Protein AF-A0A0E9X0C7-F1 (afdb_monomer_lite)

Radius of gyration: 14.48 Å; chains: 1; bounding box: 41×19×36 Å

Foldseek 3Di:
DPDDLCVLLVHDDPDDPVCCCVDPVSVCCSVVVSVLVVCLVVQCVVCVVVVVVPPRVVVSVVSVVD

Sequence (66 aa):
MKKDEAEVLGFVPQKDIVYNKLLPYADKLDEESNDILGQIKGNLGRAVQLRELWPGVLFWTRKLST

Structure (mmCIF, N/CA/C/O backbone):
data_AF-A0A0E9X0C7-F1
#
_entry.id   AF-A0A0E9X0C7-F1
#
loop_
_atom_site.group_PDB
_atom_site.id
_atom_site.type_symbol
_atom_site.label_atom_id
_atom_site.label_alt_id
_atom_site.label_comp_id
_atom_site.label_asym_id
_atom_site.label_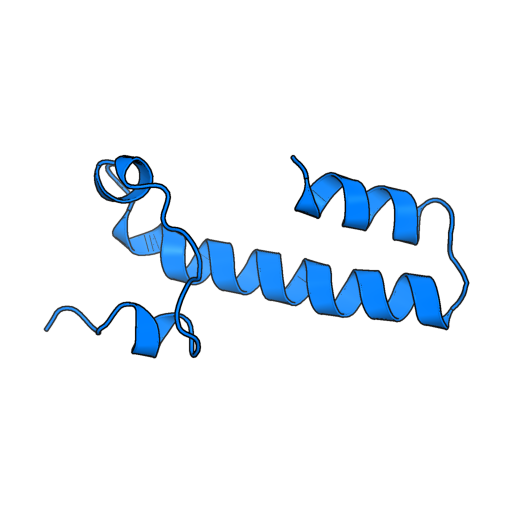entity_id
_atom_site.label_seq_id
_atom_site.pdbx_PDB_ins_code
_atom_site.Cartn_x
_atom_site.Cartn_y
_atom_site.Cartn_z
_atom_site.occupancy
_atom_site.B_iso_or_equiv
_atom_site.auth_seq_id
_atom_site.auth_comp_id
_atom_site.auth_asym_id
_atom_site.auth_atom_id
_atom_site.pdbx_PDB_model_num
ATOM 1 N N . MET A 1 1 ? -26.204 0.908 7.375 1.00 41.41 1 MET A N 1
ATOM 2 C CA . MET A 1 1 ? -25.717 -0.476 7.197 1.00 41.41 1 MET A CA 1
ATOM 3 C C . MET A 1 1 ? -24.210 -0.385 7.067 1.00 41.41 1 MET A C 1
ATOM 5 O O . MET A 1 1 ? -23.773 0.406 6.240 1.00 41.41 1 MET A O 1
ATOM 9 N N . LYS A 1 2 ? -23.425 -1.066 7.913 1.00 50.09 2 LYS A N 1
ATOM 10 C CA . LYS A 1 2 ? -21.983 -1.186 7.650 1.00 50.09 2 LYS A CA 1
ATOM 11 C C . LYS A 1 2 ? -21.861 -1.969 6.341 1.00 50.09 2 LYS A C 1
ATOM 13 O O . LYS A 1 2 ? -22.440 -3.047 6.267 1.00 50.09 2 LYS A O 1
ATOM 18 N N . LYS A 1 3 ? -21.252 -1.380 5.310 1.00 60.72 3 LYS A N 1
ATOM 19 C CA . LYS A 1 3 ? -20.879 -2.137 4.112 1.00 60.72 3 LYS A CA 1
ATOM 20 C C . LYS A 1 3 ? -19.868 -3.191 4.534 1.00 60.72 3 LYS A C 1
ATOM 22 O O . LYS A 1 3 ? -19.054 -2.923 5.420 1.00 60.72 3 LYS A O 1
ATOM 27 N N . ASP A 1 4 ? -19.954 -4.369 3.942 1.00 75.69 4 ASP A N 1
ATOM 28 C CA . ASP A 1 4 ? -18.983 -5.418 4.214 1.00 75.69 4 ASP A CA 1
ATOM 29 C C . ASP A 1 4 ? -17.608 -4.944 3.710 1.00 75.69 4 ASP A C 1
ATOM 31 O O . ASP A 1 4 ? -17.510 -4.406 2.609 1.00 75.69 4 ASP A O 1
ATOM 35 N N . GLU A 1 5 ? -16.542 -5.113 4.501 1.00 75.12 5 GLU A N 1
ATOM 36 C CA . GLU A 1 5 ? -15.173 -4.664 4.151 1.00 75.12 5 GLU A CA 1
ATOM 37 C C . GLU A 1 5 ? -14.754 -5.182 2.758 1.00 75.12 5 GLU A C 1
ATOM 39 O O . GLU A 1 5 ? -14.141 -4.473 1.962 1.00 75.12 5 GLU A O 1
ATOM 44 N N . ALA A 1 6 ? -15.188 -6.396 2.405 1.00 79.31 6 ALA A N 1
ATOM 45 C CA . ALA A 1 6 ? -14.967 -6.993 1.090 1.00 79.31 6 ALA A CA 1
ATOM 46 C C . ALA A 1 6 ? -15.686 -6.259 -0.061 1.00 79.31 6 ALA A C 1
ATOM 48 O O . ALA A 1 6 ? -15.187 -6.257 -1.185 1.00 79.31 6 ALA A O 1
ATOM 49 N N . GLU A 1 7 ? -16.837 -5.632 0.197 1.00 84.50 7 GLU A N 1
ATOM 50 C CA . GLU A 1 7 ? -17.572 -4.830 -0.790 1.00 84.50 7 GLU A CA 1
ATOM 51 C C . GLU A 1 7 ? -16.841 -3.512 -1.079 1.00 84.50 7 GLU A C 1
ATOM 53 O O . GLU A 1 7 ? -16.764 -3.090 -2.231 1.00 84.50 7 GLU A O 1
ATOM 58 N N . VAL A 1 8 ? -16.268 -2.882 -0.046 1.00 84.56 8 VAL A N 1
ATOM 59 C CA . VAL A 1 8 ? -15.509 -1.626 -0.182 1.00 84.56 8 VAL A CA 1
ATOM 60 C C . VAL A 1 8 ? -14.171 -1.865 -0.881 1.00 84.56 8 VAL A C 1
ATOM 62 O O . VAL A 1 8 ? -13.799 -1.124 -1.790 1.00 84.56 8 VAL A O 1
ATOM 65 N N . LEU A 1 9 ? -13.457 -2.919 -0.484 1.00 88.06 9 LEU A N 1
ATOM 66 C CA . LEU A 1 9 ? -12.139 -3.236 -1.030 1.00 88.06 9 LEU A CA 1
ATOM 67 C C . LEU A 1 9 ? -12.219 -3.894 -2.415 1.00 88.06 9 LEU A C 1
ATOM 69 O O . LEU A 1 9 ? -11.295 -3.767 -3.217 1.00 88.06 9 LEU A O 1
ATOM 73 N N . GLY A 1 10 ? -13.309 -4.606 -2.719 1.00 91.25 10 GLY A N 1
ATOM 74 C CA . GLY A 1 10 ? -13.457 -5.383 -3.955 1.00 91.25 10 GLY A CA 1
ATOM 75 C C . GLY A 1 10 ? -12.585 -6.647 -3.999 1.00 91.25 10 GLY A C 1
ATOM 76 O O . GLY A 1 10 ? -12.471 -7.292 -5.041 1.00 91.25 10 GLY A O 1
ATOM 77 N N . PHE A 1 11 ? -11.953 -7.006 -2.880 1.00 91.31 11 PHE A N 1
ATOM 78 C CA . PHE A 1 11 ? -11.184 -8.233 -2.688 1.00 91.31 11 PHE A CA 1
ATOM 79 C C . PHE A 1 11 ? -11.229 -8.661 -1.216 1.00 91.31 11 PHE A C 1
ATOM 81 O O . PHE A 1 11 ? -11.597 -7.880 -0.342 1.00 91.31 11 PHE A O 1
ATOM 88 N N . VAL A 1 12 ? -10.832 -9.906 -0.939 1.00 91.69 12 VAL A N 1
ATOM 89 C CA . VAL A 1 12 ? -10.694 -10.419 0.432 1.00 91.69 12 VAL A CA 1
ATOM 90 C C . VAL A 1 12 ? -9.260 -10.175 0.917 1.00 91.69 12 VAL A C 1
ATOM 92 O O . VAL A 1 12 ? -8.329 -10.718 0.309 1.00 91.69 12 VAL A O 1
ATOM 95 N N . PRO A 1 13 ? -9.044 -9.378 1.980 1.00 91.50 13 PRO A N 1
ATOM 96 C CA . PRO A 1 13 ? -7.717 -9.182 2.557 1.00 91.50 13 PRO A CA 1
ATOM 97 C C . PRO A 1 13 ? -7.099 -10.498 3.035 1.00 91.50 13 PRO A C 1
ATOM 99 O O . PRO A 1 13 ? -7.760 -11.326 3.655 1.00 91.50 13 PRO A O 1
ATOM 102 N N . GLN A 1 14 ? -5.804 -10.691 2.773 1.00 91.12 14 GLN A N 1
ATOM 103 C CA . GLN A 1 14 ? -5.089 -11.895 3.214 1.00 91.12 14 GLN A CA 1
ATOM 104 C C . GLN A 1 14 ? -4.727 -11.845 4.707 1.00 91.12 14 GLN A C 1
ATOM 106 O O . GLN A 1 14 ? -4.701 -12.877 5.377 1.00 91.12 14 GLN A O 1
ATOM 111 N N . LYS A 1 15 ? -4.396 -10.653 5.221 1.00 88.56 15 LYS A N 1
ATOM 112 C CA . LYS A 1 15 ? -3.998 -10.428 6.613 1.00 88.56 15 LYS A CA 1
ATOM 113 C C . LYS A 1 15 ? -4.409 -9.031 7.060 1.00 88.56 15 LYS A C 1
ATOM 115 O O . LYS A 1 15 ? -3.882 -8.048 6.548 1.00 88.56 15 LYS A O 1
ATOM 120 N N . ASP A 1 16 ? -5.262 -8.976 8.073 1.00 85.88 16 ASP A N 1
ATOM 121 C CA . ASP A 1 16 ? -5.675 -7.724 8.700 1.00 85.88 16 ASP A CA 1
ATOM 122 C C . ASP A 1 16 ? -4.723 -7.290 9.818 1.00 85.88 16 ASP 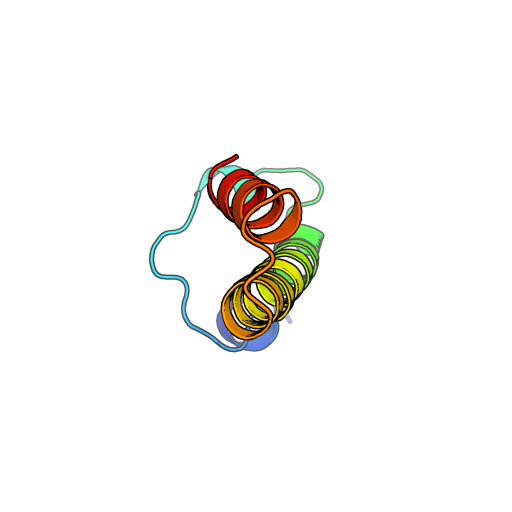A C 1
ATOM 124 O O . ASP A 1 16 ? -4.228 -8.097 10.613 1.00 85.88 16 ASP A O 1
ATOM 128 N N . ILE A 1 17 ? -4.527 -5.975 9.926 1.00 92.31 17 ILE A N 1
ATOM 129 C CA . ILE A 1 17 ? -3.939 -5.338 11.105 1.00 92.31 17 ILE A CA 1
ATOM 130 C C . ILE A 1 17 ? -5.097 -4.974 12.034 1.00 92.31 17 ILE A C 1
ATOM 132 O O . ILE A 1 17 ? -5.719 -3.926 11.888 1.00 92.31 17 ILE A O 1
ATOM 136 N N . VAL A 1 18 ? -5.388 -5.846 13.002 1.00 93.50 18 VAL A N 1
ATOM 137 C CA . VAL A 1 18 ? -6.551 -5.724 13.908 1.00 93.50 18 VAL A CA 1
ATOM 138 C C . VAL A 1 18 ? -6.636 -4.345 14.578 1.00 93.50 18 VAL A C 1
ATOM 140 O O . VAL A 1 18 ? -7.724 -3.805 14.758 1.00 93.50 18 VAL A O 1
ATOM 143 N N . TYR A 1 19 ? -5.490 -3.742 14.896 1.00 95.31 19 TYR A N 1
ATOM 144 C CA . TYR A 1 19 ? -5.412 -2.439 15.557 1.00 95.31 19 TYR A CA 1
ATOM 145 C C . TYR A 1 19 ? -5.900 -1.267 14.700 1.00 95.31 19 TYR A C 1
ATOM 147 O O . TYR A 1 19 ? -6.340 -0.267 15.260 1.00 95.31 19 TYR A O 1
ATOM 155 N N . ASN A 1 20 ? -5.899 -1.390 13.370 1.00 94.25 20 ASN A N 1
ATOM 156 C CA . ASN A 1 20 ? -6.407 -0.339 12.488 1.00 94.25 20 ASN A CA 1
ATOM 157 C C . ASN A 1 20 ? -7.900 -0.079 12.734 1.00 94.25 20 ASN A C 1
ATOM 159 O O . ASN A 1 20 ? -8.342 1.064 12.677 1.00 94.25 20 ASN A O 1
ATOM 163 N N . LYS A 1 21 ? -8.655 -1.115 13.129 1.00 91.62 21 LYS A N 1
ATOM 164 C CA . LYS A 1 21 ? -10.085 -1.014 13.469 1.00 91.62 21 LYS A CA 1
ATOM 165 C C . LYS A 1 21 ? -10.344 -0.254 14.780 1.00 91.62 21 LYS A C 1
ATOM 167 O O . LYS A 1 21 ? -11.484 0.101 15.058 1.00 91.62 21 LYS A O 1
ATOM 172 N N . LEU A 1 22 ? -9.306 -0.018 15.590 1.00 95.94 22 LEU A N 1
ATOM 173 C CA . LEU A 1 22 ? -9.387 0.718 16.859 1.00 95.94 22 LEU A CA 1
ATOM 174 C C . LEU A 1 22 ? -9.066 2.210 16.704 1.00 95.94 22 LEU A C 1
ATOM 176 O O . LEU A 1 22 ? -9.166 2.963 17.673 1.00 95.94 22 LEU A O 1
ATOM 180 N N . LEU A 1 23 ? -8.648 2.643 15.513 1.00 95.62 23 LEU A N 1
ATOM 181 C CA . LEU A 1 23 ? -8.322 4.040 15.265 1.00 95.62 23 LEU A CA 1
ATOM 182 C C . LEU A 1 23 ? -9.604 4.890 15.195 1.00 95.62 23 LEU A C 1
ATOM 184 O O . LEU A 1 23 ? -10.614 4.427 14.665 1.00 95.62 23 LEU A O 1
ATOM 188 N N . PRO A 1 24 ? -9.577 6.159 15.652 1.00 97.31 24 PRO A N 1
ATOM 189 C CA . PRO A 1 24 ? -10.745 7.048 15.594 1.00 97.31 24 PRO A CA 1
ATOM 190 C C . PRO A 1 24 ? -11.301 7.302 14.185 1.00 97.31 24 PRO A C 1
ATOM 192 O O . PRO A 1 24 ? -12.419 7.783 14.056 1.00 97.31 24 PRO A O 1
ATOM 195 N N . TYR A 1 25 ? -10.507 7.018 13.151 1.00 95.38 25 TYR A N 1
ATOM 196 C CA . TYR A 1 25 ? -10.820 7.222 11.734 1.00 95.38 25 TYR A CA 1
ATOM 197 C C . TYR A 1 25 ? -10.777 5.907 10.939 1.00 95.38 25 TYR A C 1
ATOM 199 O O . TYR A 1 25 ? -10.510 5.908 9.738 1.00 95.38 25 TYR A O 1
ATOM 207 N N . ALA A 1 26 ? -10.999 4.773 11.614 1.00 94.06 26 ALA A N 1
ATOM 208 C CA . ALA A 1 26 ? -10.980 3.448 10.996 1.00 94.06 26 ALA A CA 1
ATOM 209 C C . ALA A 1 26 ? -11.939 3.323 9.799 1.00 94.06 26 ALA A C 1
ATOM 211 O O . ALA A 1 26 ? -11.664 2.576 8.868 1.00 94.06 26 ALA A O 1
ATOM 212 N N . ASP A 1 27 ? -13.025 4.097 9.797 1.00 92.06 27 ASP A N 1
ATOM 213 C CA . ASP A 1 27 ? -14.012 4.188 8.720 1.00 92.06 27 ASP A CA 1
ATOM 214 C C . ASP A 1 27 ? -13.446 4.708 7.389 1.00 92.06 27 ASP A C 1
ATOM 216 O O . ASP A 1 27 ? -14.046 4.470 6.345 1.00 92.06 27 ASP A O 1
ATOM 220 N N . LYS A 1 28 ? -12.295 5.391 7.412 1.00 94.25 28 LYS A N 1
ATOM 221 C CA . LYS A 1 28 ? -11.639 5.955 6.218 1.00 94.25 28 LYS A CA 1
ATOM 222 C C . LYS A 1 28 ? -10.513 5.082 5.667 1.00 94.25 28 LYS A C 1
ATOM 224 O O . LYS A 1 28 ? -10.060 5.301 4.547 1.00 94.25 28 LYS A O 1
ATOM 229 N N . LEU A 1 29 ? -10.046 4.114 6.454 1.00 93.50 29 LEU A N 1
ATOM 230 C CA . LEU A 1 29 ? -8.840 3.347 6.139 1.00 93.50 29 LEU A CA 1
ATOM 231 C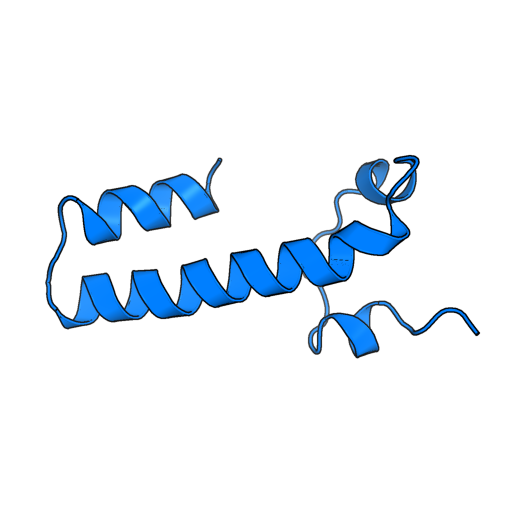 C . LEU A 1 29 ? -9.027 2.408 4.947 1.00 93.50 29 LEU A C 1
ATOM 233 O O . LEU A 1 29 ? -8.084 2.201 4.187 1.00 93.50 29 LEU A O 1
ATOM 237 N N . ASP A 1 30 ? -10.223 1.850 4.763 1.00 92.62 30 ASP A N 1
ATOM 238 C CA . ASP A 1 30 ? -10.488 0.940 3.645 1.00 92.62 30 ASP A CA 1
ATOM 239 C C . ASP A 1 30 ? -10.387 1.670 2.299 1.00 92.62 30 ASP A C 1
ATOM 241 O O . ASP A 1 30 ? -9.721 1.188 1.386 1.00 92.62 30 ASP A O 1
ATOM 245 N N . GLU A 1 31 ? -10.973 2.867 2.195 1.00 93.50 31 GLU A N 1
ATOM 246 C CA . GLU A 1 31 ? -10.886 3.709 0.995 1.00 93.50 31 GLU A CA 1
ATOM 247 C C . GLU A 1 31 ? -9.438 4.155 0.738 1.00 93.50 31 GLU A C 1
ATOM 249 O O . GLU A 1 31 ? -8.897 3.930 -0.346 1.00 93.50 31 GLU A O 1
ATOM 254 N N . GLU A 1 32 ? -8.768 4.689 1.766 1.00 94.75 32 GLU A N 1
ATOM 255 C CA . GLU A 1 32 ? -7.383 5.160 1.665 1.00 94.75 32 GLU A CA 1
ATOM 256 C C . GLU A 1 32 ? -6.412 4.037 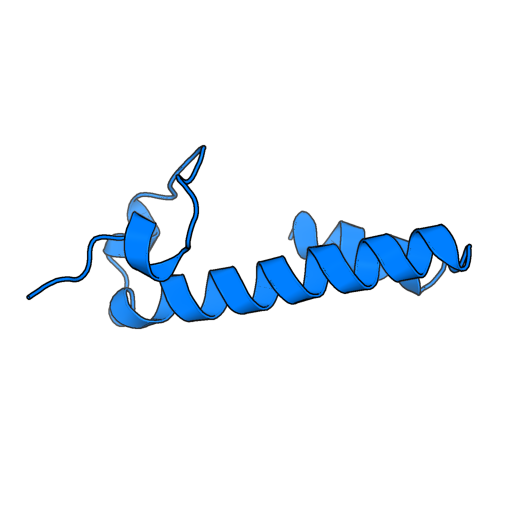1.266 1.00 94.75 32 GLU A C 1
ATOM 258 O O . GLU A 1 32 ? -5.562 4.206 0.384 1.00 94.75 32 GLU A O 1
ATOM 263 N N . SER A 1 33 ? -6.533 2.865 1.892 1.00 94.12 33 SER A N 1
ATOM 264 C CA . SER A 1 33 ? -5.656 1.731 1.602 1.00 94.12 33 SER A CA 1
ATOM 265 C C . SER A 1 33 ? -5.870 1.182 0.193 1.00 94.12 33 SER A C 1
ATOM 267 O O . SER A 1 33 ? -4.890 0.828 -0.473 1.00 94.12 33 SER A O 1
ATOM 269 N N . ASN A 1 34 ? -7.113 1.159 -0.298 1.00 94.44 34 ASN A N 1
ATOM 270 C CA . ASN A 1 34 ? -7.418 0.702 -1.649 1.00 94.44 34 ASN A CA 1
ATOM 271 C C . ASN A 1 34 ? -6.835 1.655 -2.707 1.00 94.44 34 ASN A C 1
ATOM 273 O O . ASN A 1 34 ? -6.199 1.202 -3.666 1.00 94.44 34 ASN A O 1
ATOM 277 N N . ASP A 1 35 ? -6.946 2.967 -2.486 1.00 95.94 35 ASP A N 1
ATOM 278 C CA . ASP A 1 35 ? -6.357 3.989 -3.356 1.00 95.94 35 ASP A CA 1
ATOM 279 C C . ASP A 1 35 ? -4.829 3.878 -3.420 1.00 95.94 35 ASP A C 1
ATOM 281 O O . ASP A 1 35 ? -4.231 3.878 -4.506 1.00 95.94 35 ASP A O 1
ATOM 285 N N . ILE A 1 36 ? -4.172 3.741 -2.264 1.00 96.31 36 ILE A N 1
ATOM 286 C CA . ILE A 1 36 ? -2.713 3.587 -2.186 1.00 96.31 36 ILE A CA 1
ATOM 287 C C . ILE A 1 36 ? -2.273 2.294 -2.880 1.00 96.31 36 ILE A C 1
ATOM 289 O O . ILE A 1 36 ? -1.330 2.311 -3.680 1.00 96.31 36 ILE A O 1
ATOM 293 N N . LEU A 1 37 ? -2.961 1.177 -2.627 1.00 95.75 37 LEU A N 1
ATOM 294 C CA . LEU A 1 37 ? -2.650 -0.108 -3.250 1.00 95.75 37 LEU A CA 1
ATOM 295 C C . LEU A 1 37 ? -2.835 -0.059 -4.773 1.00 95.75 37 LEU A C 1
ATOM 297 O O . LEU A 1 37 ? -2.005 -0.603 -5.511 1.00 95.75 37 LEU A O 1
ATOM 301 N N . GLY A 1 38 ? -3.878 0.619 -5.255 1.00 96.81 38 GLY A N 1
ATOM 302 C CA . GLY A 1 38 ? -4.113 0.866 -6.677 1.00 96.81 38 GLY A CA 1
ATOM 303 C C . GLY A 1 38 ? -2.968 1.646 -7.327 1.00 96.81 38 GLY A C 1
ATOM 304 O O . GLY A 1 38 ? -2.447 1.238 -8.372 1.00 96.81 38 GLY A O 1
ATOM 305 N N . GLN A 1 39 ? -2.506 2.719 -6.677 1.00 98.12 39 GLN A N 1
ATOM 306 C CA . GLN A 1 39 ? -1.355 3.500 -7.140 1.00 98.12 39 GLN A CA 1
ATOM 307 C C . GLN A 1 39 ? -0.069 2.672 -7.175 1.00 98.12 39 GLN A C 1
ATOM 309 O O . GLN A 1 39 ? 0.661 2.730 -8.167 1.00 98.12 39 GLN A O 1
ATOM 314 N N . ILE A 1 40 ? 0.211 1.892 -6.125 1.00 98.19 40 ILE A N 1
ATOM 315 C CA . ILE A 1 40 ? 1.404 1.039 -6.060 1.00 98.19 40 ILE A CA 1
ATOM 316 C C .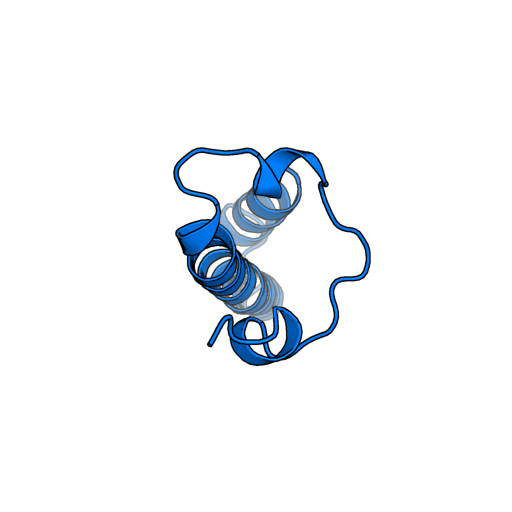 ILE A 1 40 ? 1.382 0.022 -7.200 1.00 98.19 40 ILE A C 1
ATOM 318 O O . ILE A 1 40 ? 2.344 -0.044 -7.961 1.00 98.19 40 ILE A O 1
ATOM 322 N N . LYS A 1 41 ? 0.282 -0.724 -7.373 1.00 97.94 41 LYS A N 1
ATOM 323 C CA . LYS A 1 41 ? 0.148 -1.722 -8.448 1.00 97.94 41 LYS A CA 1
ATOM 324 C C . LYS A 1 41 ? 0.354 -1.093 -9.827 1.00 97.94 41 LYS A C 1
ATOM 326 O O . LYS A 1 41 ? 1.170 -1.576 -10.613 1.00 97.94 41 LYS A O 1
ATOM 331 N N . GLY A 1 42 ? -0.359 -0.000 -10.108 1.00 98.19 42 GLY A N 1
ATOM 332 C CA . GLY A 1 42 ? -0.315 0.663 -11.409 1.00 98.19 42 GLY A CA 1
ATOM 333 C C . GLY A 1 42 ? 1.057 1.255 -11.727 1.00 98.19 42 GLY A C 1
ATOM 334 O O . GLY A 1 42 ? 1.579 1.059 -12.824 1.00 98.19 42 GLY A O 1
ATOM 335 N N . ASN A 1 43 ? 1.664 1.964 -10.776 1.00 98.31 43 ASN A N 1
ATOM 336 C CA . ASN A 1 43 ? 2.936 2.636 -11.015 1.00 98.31 43 ASN A CA 1
ATOM 337 C C . ASN A 1 43 ? 4.138 1.694 -10.957 1.00 98.31 43 ASN A C 1
ATOM 339 O O . ASN A 1 43 ? 5.045 1.854 -11.768 1.00 98.31 43 ASN A O 1
ATOM 343 N N . LEU A 1 44 ? 4.139 0.692 -10.074 1.00 98.38 44 LEU A N 1
ATOM 344 C CA . LEU A 1 44 ? 5.197 -0.318 -10.058 1.00 98.38 44 LEU A CA 1
ATOM 345 C C . LEU A 1 44 ? 5.199 -1.121 -11.363 1.00 98.38 44 LEU A C 1
ATOM 347 O O . LEU A 1 44 ? 6.252 -1.284 -11.975 1.00 98.38 44 LEU A O 1
ATOM 351 N N . GLY A 1 45 ? 4.022 -1.555 -11.832 1.00 98.19 45 GLY A N 1
ATOM 352 C CA . GLY A 1 45 ? 3.888 -2.244 -13.117 1.00 98.19 45 GLY A CA 1
ATOM 353 C C . GLY A 1 45 ? 4.385 -1.395 -14.290 1.00 98.19 45 GLY A C 1
ATOM 354 O O . GLY A 1 45 ? 5.160 -1.878 -15.114 1.00 98.19 45 GLY A O 1
ATOM 355 N N . ARG A 1 46 ? 4.016 -0.105 -14.332 1.00 98.38 46 ARG A N 1
ATOM 356 C CA . ARG A 1 46 ? 4.519 0.845 -15.340 1.00 98.38 46 ARG A CA 1
ATOM 357 C C . ARG A 1 46 ? 6.034 1.043 -15.265 1.00 98.38 46 ARG A C 1
ATOM 359 O O . ARG A 1 46 ? 6.686 0.990 -16.302 1.00 98.38 46 ARG A O 1
ATOM 366 N N . ALA A 1 47 ? 6.594 1.233 -14.072 1.00 98.12 47 ALA A N 1
ATOM 367 C CA . ALA A 1 47 ? 8.031 1.437 -13.887 1.00 98.12 47 ALA A CA 1
ATOM 368 C C . ALA A 1 47 ? 8.841 0.224 -14.370 1.00 98.12 47 ALA A C 1
ATOM 370 O O . ALA A 1 47 ? 9.838 0.383 -15.072 1.00 98.12 47 ALA A O 1
ATOM 371 N N . VAL A 1 48 ? 8.372 -0.994 -14.072 1.00 98.00 48 VAL A N 1
ATOM 372 C CA . VAL A 1 48 ? 8.985 -2.232 -14.578 1.00 98.00 48 VAL A CA 1
ATOM 373 C C . VAL A 1 48 ? 8.860 -2.325 -16.100 1.00 98.00 48 VAL A C 1
ATOM 375 O O . VAL A 1 48 ? 9.858 -2.575 -16.775 1.00 98.00 48 VAL A O 1
ATOM 378 N N . GLN A 1 49 ? 7.669 -2.072 -16.653 1.00 98.25 49 GLN A N 1
ATOM 379 C CA . GLN A 1 49 ? 7.421 -2.129 -18.097 1.00 98.25 49 GLN A CA 1
ATOM 380 C C . GLN A 1 49 ? 8.306 -1.148 -18.883 1.00 98.25 49 GLN A C 1
ATOM 382 O O . GLN A 1 49 ? 8.822 -1.494 -19.946 1.00 98.25 49 GLN A O 1
ATOM 387 N N . LEU A 1 50 ? 8.507 0.061 -18.353 1.00 97.94 50 LEU A N 1
ATOM 388 C CA . LEU A 1 50 ? 9.348 1.107 -18.945 1.00 97.94 50 LEU A CA 1
ATOM 389 C C . LEU A 1 50 ? 10.841 0.954 -18.613 1.00 97.94 50 LEU A C 1
ATOM 391 O O . LEU A 1 50 ? 11.656 1.722 -19.118 1.00 97.94 50 LEU A O 1
ATOM 395 N N . ARG A 1 51 ? 11.211 -0.038 -17.789 1.00 97.75 51 ARG A N 1
ATOM 396 C CA . ARG A 1 51 ? 12.574 -0.254 -17.272 1.00 97.75 51 ARG A CA 1
ATOM 397 C C . ARG A 1 51 ? 13.131 0.942 -16.487 1.00 97.75 51 ARG A C 1
ATOM 399 O O . ARG A 1 51 ? 14.345 1.111 -16.385 1.00 97.75 51 ARG A O 1
ATOM 406 N N . GLU A 1 52 ? 12.256 1.734 -15.873 1.00 97.69 52 GLU A N 1
ATOM 407 C CA . GLU A 1 52 ? 12.618 2.824 -14.964 1.00 97.69 52 GLU A CA 1
ATOM 408 C C . GLU A 1 52 ? 12.946 2.256 -13.571 1.00 97.69 52 GLU A C 1
ATOM 410 O O . GLU A 1 52 ? 12.209 2.416 -12.595 1.00 97.69 52 GLU A O 1
ATOM 415 N N . LEU A 1 53 ? 14.060 1.524 -13.481 1.00 94.88 53 LEU A N 1
ATOM 416 C CA . LEU A 1 53 ? 14.483 0.876 -12.234 1.00 94.88 53 LEU A CA 1
ATOM 417 C C . LEU A 1 53 ? 14.769 1.900 -11.128 1.00 94.88 53 LEU A C 1
ATOM 419 O O . LEU A 1 53 ? 14.435 1.683 -9.961 1.00 94.88 53 LEU A O 1
ATOM 423 N N . TRP A 1 54 ? 15.350 3.034 -11.512 1.00 95.50 54 TRP A N 1
ATOM 424 C CA . TRP A 1 54 ? 15.602 4.162 -10.632 1.00 95.50 54 TRP A CA 1
ATOM 425 C C . TRP A 1 54 ? 15.142 5.463 -11.312 1.00 95.50 54 TRP A C 1
ATOM 427 O O . TRP A 1 54 ? 15.513 5.678 -12.466 1.00 95.50 54 TRP A O 1
ATOM 437 N N . PRO A 1 55 ? 14.363 6.323 -10.627 1.00 94.62 55 PRO A N 1
ATOM 438 C CA . PRO A 1 55 ? 13.854 6.158 -9.261 1.00 94.62 55 PRO A CA 1
ATOM 439 C C . PRO A 1 55 ? 12.585 5.286 -9.157 1.00 94.62 55 PRO A C 1
ATOM 441 O O . PRO A 1 55 ? 12.253 4.866 -8.050 1.00 94.62 55 PRO A O 1
ATOM 444 N N . GLY A 1 56 ? 11.892 5.000 -10.267 1.00 97.25 56 GLY A N 1
ATOM 445 C CA . GLY A 1 56 ? 10.552 4.398 -10.295 1.00 97.25 56 GLY A CA 1
ATOM 446 C C . GLY A 1 56 ? 10.378 3.116 -9.475 1.00 97.25 56 GLY A C 1
ATOM 447 O O . GLY A 1 56 ? 9.647 3.111 -8.480 1.00 97.25 56 GLY A O 1
ATOM 448 N N . VAL A 1 57 ? 11.036 2.019 -9.865 1.00 97.88 57 VAL A N 1
ATOM 449 C CA . VAL A 1 57 ? 10.886 0.730 -9.157 1.00 97.88 57 VAL A CA 1
ATOM 450 C C . VAL A 1 57 ? 11.313 0.850 -7.695 1.00 97.88 57 VAL A C 1
ATOM 452 O O . VAL A 1 57 ? 10.583 0.392 -6.813 1.00 97.88 57 VAL A O 1
ATOM 455 N N . LEU A 1 58 ? 12.446 1.505 -7.415 1.00 97.62 58 LEU A N 1
ATOM 456 C CA . LEU A 1 58 ? 12.915 1.726 -6.042 1.00 97.62 58 LEU A CA 1
ATOM 457 C C . LEU A 1 58 ? 11.863 2.447 -5.185 1.00 97.62 58 LEU A C 1
ATOM 459 O O . LEU A 1 58 ? 11.596 2.044 -4.055 1.00 97.62 58 LEU A O 1
ATOM 463 N N . PHE A 1 59 ? 11.239 3.490 -5.725 1.00 97.75 59 PHE A N 1
ATOM 464 C CA . PHE A 1 59 ? 10.248 4.280 -5.007 1.00 97.75 59 PHE A CA 1
ATOM 465 C C . PHE A 1 59 ? 8.991 3.465 -4.668 1.00 97.75 59 PHE A C 1
ATOM 467 O O . PHE A 1 59 ? 8.575 3.418 -3.508 1.00 97.75 59 PHE A O 1
ATOM 474 N N . TRP A 1 60 ? 8.399 2.777 -5.650 1.00 98.06 60 TRP A N 1
ATOM 475 C CA . TRP A 1 60 ? 7.138 2.051 -5.443 1.00 98.06 60 TRP A CA 1
ATOM 476 C C . TRP A 1 60 ? 7.306 0.747 -4.659 1.00 98.06 60 TRP A C 1
ATOM 478 O O . TRP A 1 60 ? 6.407 0.373 -3.909 1.00 98.06 60 TRP A O 1
ATOM 488 N N . THR A 1 61 ? 8.462 0.084 -4.762 1.00 97.81 61 THR A N 1
ATOM 489 C CA . THR A 1 61 ? 8.785 -1.068 -3.897 1.00 97.81 61 THR A CA 1
ATOM 490 C C . THR A 1 61 ? 8.987 -0.648 -2.444 1.00 97.81 61 THR A C 1
ATOM 492 O O . THR A 1 61 ? 8.533 -1.348 -1.535 1.00 97.81 61 THR A O 1
ATOM 495 N N . ARG A 1 62 ? 9.598 0.522 -2.203 1.00 97.69 62 ARG A N 1
ATOM 496 C CA . ARG A 1 62 ? 9.716 1.081 -0.854 1.00 97.69 62 ARG A CA 1
ATOM 497 C C . ARG A 1 62 ? 8.345 1.404 -0.266 1.00 97.69 62 ARG A C 1
ATOM 499 O O . ARG A 1 62 ? 8.064 0.937 0.827 1.00 97.69 62 ARG A O 1
ATOM 506 N N . LYS A 1 63 ? 7.478 2.085 -1.023 1.00 96.50 63 LYS A N 1
ATOM 507 C CA . LYS A 1 63 ? 6.108 2.444 -0.603 1.00 96.50 63 LYS A CA 1
ATOM 508 C C . LYS A 1 63 ? 5.203 1.239 -0.308 1.00 96.50 63 LYS A C 1
ATOM 510 O O . LYS A 1 63 ? 4.230 1.364 0.418 1.00 96.50 63 LYS A O 1
ATOM 515 N N . LEU A 1 64 ? 5.498 0.078 -0.894 1.00 96.00 64 LEU A N 1
ATOM 516 C CA . LEU A 1 64 ? 4.809 -1.176 -0.572 1.00 96.00 64 LEU A CA 1
ATOM 517 C C . LEU A 1 64 ? 5.289 -1.787 0.752 1.00 96.00 64 LEU A C 1
ATOM 519 O O . LEU A 1 64 ? 4.539 -2.501 1.409 1.00 96.00 64 LEU A O 1
ATOM 523 N N . SE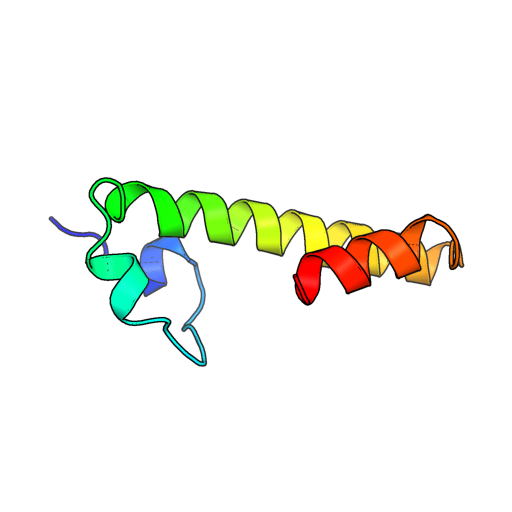R A 1 65 ? 6.551 -1.553 1.110 1.00 92.12 65 SER A N 1
ATOM 524 C CA . SER A 1 65 ? 7.190 -2.170 2.277 1.00 92.12 65 SER A CA 1
ATOM 525 C C . SER A 1 65 ? 7.073 -1.324 3.546 1.00 92.12 65 SER A C 1
ATOM 527 O O . SER A 1 65 ? 7.131 -1.874 4.644 1.00 92.12 65 SER A O 1
ATOM 529 N N . THR A 1 66 ? 6.988 0.000 3.395 1.00 76.94 66 THR A N 1
ATOM 530 C CA . THR A 1 66 ? 6.983 1.007 4.468 1.00 76.94 66 THR A CA 1
ATOM 531 C C . THR A 1 66 ? 5.904 2.036 4.212 1.00 76.94 66 THR A C 1
ATOM 533 O O . THR A 1 66 ? 5.206 2.383 5.182 1.00 76.94 66 THR A O 1
#

Organism: Anguilla anguilla (NCBI:txid7936)

Secondary structure (DSSP, 8-state):
-PPPHHHHHSS--SS--GGGGGSTTHHHHHHHHHHHHHHHHHHHHHHHHTT-IIIIIHHHHHHHH-

pLDDT: mean 91.73, std 10.6, range [41.41, 98.38]